Protein AF-A0A924B7E0-F1 (afdb_monomer_lite)

Secondary structure (DSSP, 8-state):
------------GGGSPP--SPP---HHHHTTTTT-EEEEHHHHTT--SS--EEEE--TT--SS-S---SS-------SSS-EEEEETTEEEEE------

Foldseek 3Di:
DDDPPPPDDDDDQVPADWDPDQDPDDPVCSVQQPPKTKGFVCVVVVNDPDTDIDIDDDPRHDPDDDDDDPPDDFDDWADADWDWDDDPPDIDTDGGGHGD

Structure (mmCIF, N/CA/C/O backbone):
data_AF-A0A924B7E0-F1
#
_entry.id   AF-A0A924B7E0-F1
#
loop_
_atom_site.group_PDB
_atom_site.id
_atom_site.type_symbol
_atom_site.label_atom_id
_atom_site.label_alt_id
_atom_site.label_comp_id
_atom_site.label_asym_id
_atom_site.label_entity_id
_atom_site.label_seq_id
_atom_site.pdbx_PDB_ins_code
_atom_site.Cartn_x
_atom_site.Cartn_y
_atom_site.Cartn_z
_atom_site.occupancy
_atom_site.B_iso_or_equiv
_atom_site.auth_seq_id
_atom_site.auth_comp_id
_atom_site.auth_asym_id
_atom_site.auth_atom_id
_atom_site.pdbx_PDB_model_num
ATOM 1 N N . MET A 1 1 ? -34.568 16.170 4.847 1.00 41.78 1 MET A N 1
ATOM 2 C CA . MET A 1 1 ? -33.840 15.197 4.003 1.00 41.78 1 MET A CA 1
ATOM 3 C C . MET A 1 1 ? -33.542 13.990 4.869 1.00 41.78 1 MET A C 1
ATOM 5 O O . MET A 1 1 ? -32.981 14.182 5.939 1.00 41.78 1 MET A O 1
ATOM 9 N N . GLN A 1 2 ? -34.005 12.798 4.491 1.00 35.00 2 GLN A N 1
ATOM 10 C CA . GLN A 1 2 ? -33.803 11.593 5.301 1.00 35.00 2 GLN A CA 1
ATOM 11 C C . GLN A 1 2 ? -32.343 11.148 5.198 1.00 35.00 2 GLN A C 1
ATOM 13 O O . GLN A 1 2 ? -31.857 10.857 4.108 1.00 35.00 2 GLN A O 1
ATOM 18 N N . GLY A 1 3 ? -31.644 11.129 6.332 1.00 42.66 3 GLY A N 1
ATOM 19 C CA . GLY A 1 3 ? -30.326 10.518 6.416 1.00 42.66 3 GLY A CA 1
ATOM 20 C C . GLY A 1 3 ? -30.483 9.007 6.326 1.00 42.66 3 GLY A C 1
ATOM 21 O O . GLY A 1 3 ? -31.047 8.398 7.232 1.00 42.66 3 GLY A O 1
ATOM 22 N N . HIS A 1 4 ? -29.990 8.404 5.245 1.00 45.94 4 HIS A N 1
ATOM 23 C CA . HIS A 1 4 ? -29.749 6.968 5.231 1.00 45.94 4 HIS A CA 1
ATOM 24 C C . HIS A 1 4 ? -28.609 6.683 6.211 1.00 45.94 4 HIS A C 1
ATOM 26 O O . HIS A 1 4 ? -27.440 6.917 5.908 1.00 45.94 4 HIS A O 1
ATOM 32 N N . GLU A 1 5 ? -28.960 6.196 7.399 1.00 53.03 5 GLU A N 1
ATOM 33 C CA . GLU A 1 5 ? -28.003 5.625 8.338 1.00 53.03 5 GLU A CA 1
ATOM 34 C C . GLU A 1 5 ? -27.508 4.296 7.753 1.00 53.03 5 GLU A C 1
ATOM 36 O O . GLU A 1 5 ? -28.065 3.222 7.990 1.00 53.03 5 GLU A O 1
ATOM 41 N N . THR A 1 6 ? -26.492 4.377 6.891 1.00 59.62 6 THR A N 1
ATOM 42 C CA . THR A 1 6 ? -25.860 3.204 6.289 1.00 59.62 6 THR A CA 1
ATOM 43 C C . THR A 1 6 ? -25.157 2.427 7.390 1.00 59.62 6 THR A C 1
ATOM 45 O O . THR A 1 6 ? -24.017 2.724 7.744 1.00 59.62 6 THR A O 1
ATOM 48 N N . LYS A 1 7 ? -25.854 1.434 7.950 1.00 63.25 7 LYS A N 1
ATOM 49 C CA . LYS A 1 7 ? -25.330 0.524 8.968 1.00 63.25 7 LYS A CA 1
ATOM 50 C C . LYS A 1 7 ? -24.070 -0.159 8.435 1.00 63.25 7 LYS A C 1
ATOM 52 O O . LYS A 1 7 ? -24.162 -1.137 7.688 1.00 63.25 7 LYS A O 1
ATOM 57 N N . LEU A 1 8 ? -22.906 0.370 8.819 1.00 73.88 8 LEU A N 1
ATOM 58 C CA . LEU A 1 8 ? -21.599 -0.148 8.425 1.00 73.88 8 LEU A CA 1
ATOM 59 C C . LEU A 1 8 ? -21.500 -1.599 8.889 1.00 73.88 8 LEU A C 1
ATOM 61 O O . LEU A 1 8 ? -21.361 -1.899 10.074 1.00 73.88 8 LEU A O 1
ATOM 65 N N . THR A 1 9 ? -21.653 -2.500 7.929 1.00 87.31 9 THR A N 1
ATOM 66 C CA . THR A 1 9 ? -21.643 -3.943 8.140 1.00 87.31 9 THR A CA 1
ATOM 67 C C . THR A 1 9 ? -20.278 -4.462 7.708 1.00 87.31 9 THR A C 1
ATOM 69 O O . THR A 1 9 ? -19.653 -3.891 6.813 1.00 87.31 9 THR A O 1
ATOM 72 N N . ALA A 1 10 ? -19.786 -5.527 8.341 1.00 91.00 10 ALA A N 1
ATOM 73 C CA . ALA A 1 10 ? -18.552 -6.162 7.900 1.00 91.00 10 ALA A CA 1
ATOM 74 C C . ALA A 1 10 ? -18.702 -6.636 6.442 1.00 91.00 10 ALA A C 1
ATOM 76 O O . ALA A 1 10 ? -19.657 -7.337 6.110 1.00 91.00 10 ALA A O 1
ATOM 77 N N . VAL A 1 11 ? -17.754 -6.254 5.586 1.00 92.25 11 VAL A N 1
ATOM 78 C CA . VAL A 1 11 ? -17.690 -6.672 4.180 1.00 92.25 11 VAL A CA 1
ATOM 79 C C . VAL A 1 11 ? -16.352 -7.333 3.887 1.00 92.25 11 VAL A C 1
ATOM 81 O O . VAL A 1 11 ? -15.332 -7.021 4.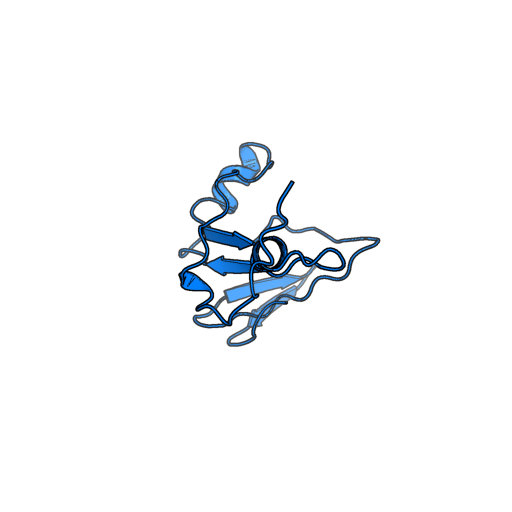504 1.00 92.25 11 VAL A O 1
ATOM 84 N N . GLN A 1 12 ? -16.342 -8.241 2.917 1.00 93.69 12 GLN A N 1
ATOM 85 C CA . GLN A 1 12 ? -15.107 -8.813 2.398 1.00 93.69 12 GLN A CA 1
ATOM 86 C C . GLN A 1 12 ? -14.348 -7.735 1.606 1.00 93.69 12 GLN A C 1
ATOM 88 O O . GLN A 1 12 ? -14.896 -7.151 0.673 1.00 93.69 12 GLN A O 1
ATOM 93 N N . ALA A 1 13 ? -13.085 -7.475 1.956 1.00 92.75 13 ALA A N 1
ATOM 94 C CA . ALA A 1 13 ? -12.312 -6.361 1.393 1.00 92.75 13 ALA A CA 1
ATOM 95 C C . ALA A 1 13 ? -12.126 -6.419 -0.140 1.00 92.75 13 ALA A C 1
ATOM 97 O O . ALA A 1 13 ? -11.963 -5.379 -0.775 1.00 92.75 13 ALA A O 1
ATOM 98 N N . SER A 1 14 ? -12.187 -7.610 -0.744 1.00 93.12 14 SER A N 1
ATOM 99 C CA . SER A 1 14 ? -12.159 -7.812 -2.202 1.00 93.12 14 SER A CA 1
ATOM 100 C C . SER A 1 14 ? -13.383 -7.252 -2.931 1.00 93.12 14 SER A C 1
ATOM 102 O O . SER A 1 14 ? -13.280 -6.942 -4.117 1.00 93.12 14 SER A O 1
ATOM 104 N N . ASN A 1 15 ? -14.515 -7.122 -2.230 1.00 94.31 15 ASN A N 1
ATOM 105 C CA . ASN A 1 15 ? -15.817 -6.744 -2.791 1.00 94.31 15 ASN A CA 1
ATOM 106 C C . ASN A 1 15 ? -16.035 -5.221 -2.776 1.00 94.31 15 ASN A C 1
ATOM 108 O O . ASN A 1 15 ? -17.063 -4.741 -3.242 1.00 94.31 15 ASN A O 1
ATOM 112 N N . ILE A 1 16 ? -15.085 -4.459 -2.225 1.00 93.56 16 ILE A N 1
ATOM 113 C CA . ILE A 1 16 ? -15.029 -3.004 -2.384 1.00 93.56 16 ILE A CA 1
ATOM 114 C C . ILE A 1 16 ? -14.406 -2.708 -3.750 1.00 93.56 16 ILE A C 1
ATOM 116 O O . ILE A 1 16 ? -13.390 -3.299 -4.120 1.00 93.56 16 ILE A O 1
ATOM 120 N N . GLU A 1 17 ? -15.011 -1.792 -4.503 1.00 95.00 17 GLU A N 1
ATOM 121 C CA . GLU A 1 17 ? -14.550 -1.458 -5.850 1.00 95.00 17 GLU A CA 1
ATOM 122 C C . GLU A 1 17 ? -13.119 -0.882 -5.859 1.00 95.00 17 GLU A C 1
ATOM 124 O O . GLU A 1 17 ? -12.747 -0.095 -4.976 1.00 95.00 17 GLU A O 1
ATOM 129 N N . PRO A 1 18 ? -12.285 -1.233 -6.856 1.00 94.50 18 PRO A N 1
ATOM 130 C CA . PRO A 1 18 ? -11.004 -0.580 -7.072 1.00 94.50 18 PRO A CA 1
ATOM 131 C C . PRO A 1 18 ? -11.142 0.929 -7.298 1.00 94.50 18 PRO A C 1
ATOM 133 O O . PRO A 1 18 ? -12.078 1.422 -7.927 1.00 94.50 18 PRO A O 1
ATOM 136 N N . ARG A 1 19 ? -10.139 1.685 -6.849 1.00 92.12 19 ARG A N 1
ATOM 137 C CA . ARG A 1 19 ? -10.028 3.120 -7.106 1.00 92.12 19 ARG A CA 1
ATOM 138 C C . ARG A 1 19 ? -9.932 3.369 -8.616 1.00 92.12 19 ARG A C 1
ATOM 140 O O . ARG A 1 19 ? -8.902 3.096 -9.225 1.00 92.12 19 ARG A O 1
ATOM 147 N N . ALA A 1 20 ? -10.967 3.977 -9.195 1.00 83.62 20 ALA A N 1
ATOM 148 C CA . ALA A 1 20 ? -11.017 4.312 -10.623 1.00 83.62 20 ALA A CA 1
ATOM 149 C C . ALA A 1 20 ? -9.957 5.347 -11.069 1.00 83.62 20 ALA A C 1
ATOM 151 O O . ALA A 1 20 ? -9.603 5.429 -12.245 1.00 83.62 20 ALA A O 1
ATOM 152 N N . GLN A 1 21 ? -9.446 6.159 -10.140 1.00 82.75 21 GLN A N 1
ATOM 153 C CA . GLN A 1 21 ? -8.436 7.182 -10.418 1.00 82.75 21 GLN A CA 1
ATOM 154 C C . GLN A 1 21 ? -7.044 6.556 -10.595 1.00 82.75 21 GLN A C 1
ATOM 156 O O . GLN A 1 21 ? -6.534 5.882 -9.697 1.00 82.75 21 GLN A O 1
ATOM 161 N N . LYS A 1 22 ? -6.398 6.849 -11.730 1.00 78.19 22 LYS A N 1
ATOM 162 C CA . LYS A 1 22 ? -4.996 6.487 -11.992 1.00 78.19 22 LYS A CA 1
ATOM 163 C C . LYS A 1 22 ? -4.037 7.222 -11.043 1.00 78.19 22 LYS A C 1
ATOM 165 O O . LYS A 1 22 ? -4.377 8.240 -10.447 1.00 78.19 22 LYS A O 1
ATOM 170 N N . SER A 1 23 ? -2.817 6.702 -10.919 1.00 79.44 23 SER A N 1
ATOM 171 C CA . SER A 1 23 ? -1.750 7.341 -10.138 1.00 79.44 23 SER A CA 1
ATOM 172 C C . SER A 1 23 ? -1.237 8.612 -10.830 1.00 79.44 23 SER A C 1
ATOM 174 O O . SER A 1 23 ? -0.952 8.577 -12.024 1.00 79.44 23 SER A O 1
ATOM 176 N N . ASN A 1 24 ? -1.019 9.694 -10.076 1.00 85.19 24 ASN A N 1
ATOM 177 C CA . ASN A 1 24 ? -0.559 10.998 -10.591 1.00 85.19 24 ASN A CA 1
ATOM 178 C C . ASN A 1 24 ? 0.962 11.060 -10.872 1.00 85.19 24 ASN A C 1
ATOM 180 O O . ASN A 1 24 ? 1.586 12.106 -10.696 1.00 85.19 24 ASN A O 1
ATOM 184 N N . TYR A 1 25 ? 1.591 9.947 -11.254 1.00 84.19 25 TYR A N 1
ATOM 185 C CA . TYR A 1 25 ? 3.023 9.941 -11.561 1.00 84.19 25 TYR A CA 1
ATOM 186 C C . TYR A 1 25 ? 3.300 10.463 -12.979 1.00 84.19 25 TYR A C 1
ATOM 188 O O . TYR A 1 25 ? 2.547 10.134 -13.898 1.00 84.19 25 TYR A O 1
ATOM 196 N N . PRO A 1 26 ? 4.419 11.184 -13.192 1.00 89.25 26 PRO A N 1
ATOM 197 C CA . PRO A 1 26 ? 4.964 11.432 -14.525 1.00 89.25 26 PRO A CA 1
ATOM 198 C C . PRO A 1 26 ? 5.144 10.135 -15.327 1.00 89.25 26 PRO A C 1
ATOM 200 O O . PRO A 1 26 ? 5.417 9.077 -14.755 1.00 89.25 26 PRO A O 1
ATOM 203 N N . GLU A 1 27 ? 5.056 10.218 -16.656 1.00 88.69 27 GLU A N 1
ATOM 204 C CA . GLU A 1 27 ? 5.061 9.052 -17.557 1.00 88.69 27 GLU A CA 1
ATOM 205 C C . GLU A 1 27 ? 6.260 8.108 -17.343 1.00 88.69 27 GLU A C 1
ATOM 207 O O . GLU A 1 27 ? 6.087 6.888 -17.292 1.00 88.69 27 GLU A O 1
ATOM 212 N N . LEU A 1 28 ? 7.451 8.677 -17.110 1.00 89.69 28 LEU A N 1
ATOM 213 C CA . LEU A 1 28 ? 8.697 7.955 -16.801 1.00 89.69 28 LEU A CA 1
ATOM 214 C C . LEU A 1 28 ? 8.568 6.982 -15.613 1.00 89.69 28 LEU A C 1
ATOM 216 O O . LEU A 1 28 ? 9.286 5.987 -15.537 1.00 89.69 28 LEU A O 1
ATOM 220 N N . PHE A 1 29 ? 7.647 7.257 -14.690 1.00 86.06 29 PHE A N 1
ATOM 221 C CA . PHE A 1 29 ? 7.386 6.457 -13.495 1.00 86.06 29 PHE A CA 1
ATOM 222 C C . PHE A 1 29 ? 6.057 5.693 -13.565 1.00 86.06 29 PHE A C 1
ATOM 224 O O . PHE A 1 29 ? 5.918 4.656 -12.917 1.00 86.06 29 PHE A O 1
ATOM 231 N N . ALA A 1 30 ? 5.098 6.149 -14.377 1.00 88.38 30 ALA A N 1
ATOM 232 C CA . ALA A 1 30 ? 3.768 5.552 -14.491 1.00 88.38 30 ALA A CA 1
ATOM 233 C C . ALA A 1 30 ? 3.800 4.060 -14.875 1.00 88.38 30 ALA A C 1
ATOM 235 O O . ALA A 1 30 ? 3.000 3.281 -14.356 1.00 88.38 30 ALA A O 1
ATOM 236 N N . LYS A 1 31 ? 4.754 3.638 -15.721 1.00 89.31 31 LYS A N 1
ATOM 237 C CA . LYS A 1 31 ? 4.939 2.221 -16.093 1.00 89.31 31 LYS A CA 1
ATOM 238 C C . LYS A 1 31 ? 5.310 1.335 -14.896 1.00 89.31 31 LYS A C 1
ATOM 240 O O . LYS A 1 31 ? 4.786 0.231 -14.790 1.00 89.31 31 LYS A O 1
ATOM 245 N N . ARG A 1 32 ? 6.148 1.826 -13.973 1.00 88.00 32 ARG A N 1
ATOM 246 C CA . ARG A 1 32 ? 6.640 1.063 -12.805 1.00 88.00 32 ARG A CA 1
ATOM 247 C C . ARG A 1 32 ? 5.518 0.686 -11.839 1.00 88.00 32 ARG A C 1
ATOM 249 O O . ARG A 1 32 ? 5.537 -0.399 -11.282 1.00 88.00 32 ARG A O 1
ATOM 256 N N . VAL A 1 33 ? 4.518 1.554 -11.684 1.00 87.81 33 VAL A N 1
ATOM 257 C CA . VAL A 1 33 ? 3.352 1.331 -10.806 1.00 87.81 33 VAL A CA 1
ATOM 258 C C . VAL A 1 33 ? 2.093 0.880 -11.567 1.00 87.81 33 VAL A C 1
ATOM 260 O O . VAL A 1 33 ? 0.983 0.949 -11.031 1.00 87.81 33 VAL A O 1
ATOM 263 N N . SER A 1 34 ? 2.236 0.490 -12.838 1.00 88.00 34 SER A N 1
ATOM 264 C CA . SER A 1 34 ? 1.113 0.074 -13.685 1.00 88.00 34 SER A CA 1
ATOM 265 C C . SER A 1 34 ? 0.589 -1.317 -13.302 1.00 88.00 34 SER A C 1
ATOM 267 O O . SER A 1 34 ? 1.271 -2.094 -12.640 1.00 88.00 34 SER A O 1
ATOM 269 N N . GLY A 1 35 ? -0.666 -1.619 -13.649 1.00 87.62 35 GLY A N 1
ATOM 270 C CA . GLY A 1 35 ? -1.313 -2.904 -13.336 1.00 87.62 35 GLY A CA 1
ATOM 271 C C . GLY A 1 35 ? -1.699 -3.122 -11.863 1.00 87.62 35 GLY A C 1
ATOM 272 O O . GLY A 1 35 ? -2.533 -3.977 -11.587 1.00 87.62 35 GLY A O 1
ATOM 273 N N . LYS A 1 36 ? -1.158 -2.336 -10.923 1.00 89.88 36 LYS A N 1
ATOM 274 C CA . LYS A 1 36 ? -1.541 -2.349 -9.504 1.00 89.88 36 LYS A CA 1
ATOM 275 C C . LYS A 1 36 ? -3.032 -2.047 -9.313 1.00 89.88 36 LYS A C 1
ATOM 277 O O . LYS A 1 36 ? -3.509 -0.993 -9.738 1.00 89.88 36 LYS A O 1
ATOM 282 N N . ILE A 1 37 ? -3.727 -2.905 -8.570 1.00 91.75 37 ILE A N 1
ATOM 283 C CA . ILE A 1 37 ? -5.114 -2.692 -8.136 1.00 91.75 37 ILE A CA 1
ATOM 284 C C . ILE A 1 37 ? -5.081 -2.152 -6.702 1.00 91.75 37 ILE A C 1
ATOM 286 O O . ILE A 1 37 ? -4.396 -2.706 -5.846 1.00 91.75 37 ILE A O 1
ATOM 290 N N . LYS A 1 38 ? -5.798 -1.058 -6.423 1.00 92.81 38 LYS A N 1
ATOM 291 C CA . LYS A 1 38 ? -5.873 -0.437 -5.089 1.00 92.81 38 LYS A CA 1
ATOM 292 C C . LYS A 1 38 ? -7.331 -0.174 -4.713 1.00 92.81 38 LYS A C 1
ATOM 294 O O . LYS A 1 38 ? -8.009 0.553 -5.429 1.00 92.81 38 LYS A O 1
ATOM 299 N N . ARG A 1 39 ? -7.792 -0.713 -3.583 1.00 94.38 39 ARG A N 1
ATOM 300 C CA . ARG A 1 39 ? -9.122 -0.478 -2.992 1.00 94.38 39 ARG A CA 1
ATOM 301 C C . ARG A 1 39 ? -8.969 0.377 -1.736 1.00 94.38 39 ARG A C 1
ATOM 303 O O . ARG A 1 39 ? -8.205 0.008 -0.845 1.00 94.38 39 ARG A O 1
ATOM 310 N N . GLN A 1 40 ? -9.668 1.509 -1.671 1.00 93.25 40 GLN A N 1
ATOM 311 C CA . GLN A 1 40 ? -9.577 2.455 -0.550 1.00 93.25 40 GLN A CA 1
ATOM 312 C C . GLN A 1 40 ? -10.609 2.073 0.517 1.00 93.25 40 GLN A C 1
ATOM 314 O O . GLN A 1 40 ? -11.726 2.584 0.543 1.00 93.25 40 GLN A O 1
ATOM 319 N N . LEU A 1 41 ? -10.240 1.112 1.368 1.00 94.12 41 LEU A N 1
ATOM 320 C CA . LEU A 1 41 ? -11.117 0.582 2.416 1.00 94.12 41 LEU A CA 1
ATOM 321 C C . LEU A 1 41 ? -11.488 1.673 3.432 1.00 94.12 41 LEU A C 1
ATOM 323 O O . LEU A 1 41 ? -12.623 1.714 3.895 1.00 94.12 41 LEU A O 1
ATOM 327 N N . GLY A 1 42 ? -10.552 2.580 3.739 1.00 92.56 42 GLY A N 1
ATOM 328 C CA . GLY A 1 42 ? -10.797 3.718 4.629 1.00 92.56 42 GLY A CA 1
ATOM 329 C C . GLY A 1 42 ? -11.952 4.603 4.155 1.00 92.56 42 GLY A C 1
ATOM 330 O O . GLY A 1 42 ? -12.861 4.876 4.935 1.00 92.56 42 GLY A O 1
ATOM 331 N N . ASP A 1 43 ? -11.967 4.966 2.869 1.00 91.75 43 ASP A N 1
ATOM 332 C CA . ASP A 1 43 ? -13.018 5.797 2.268 1.00 91.75 43 ASP A CA 1
ATOM 333 C C . ASP A 1 43 ? -14.398 5.129 2.367 1.00 91.75 43 ASP A C 1
ATOM 335 O O . ASP A 1 43 ? -15.379 5.789 2.703 1.00 91.75 43 ASP A O 1
ATOM 339 N N . TYR A 1 44 ? -14.471 3.811 2.128 1.00 91.06 44 TYR A N 1
ATOM 340 C CA . TYR A 1 44 ? -15.718 3.036 2.197 1.00 91.06 44 TYR A CA 1
ATOM 341 C C . TYR A 1 44 ? -16.369 3.081 3.591 1.00 91.06 44 TYR A C 1
ATOM 343 O O . TYR A 1 44 ? -17.591 3.149 3.703 1.00 91.06 44 TYR A O 1
ATOM 351 N N . PHE A 1 45 ? -15.557 3.086 4.652 1.00 91.31 45 PHE A N 1
ATOM 352 C CA . PHE A 1 45 ? -16.019 3.201 6.041 1.00 91.31 45 PHE A CA 1
ATOM 353 C C . PHE A 1 45 ? -16.017 4.645 6.580 1.00 91.31 45 PHE A C 1
ATOM 355 O O . PHE A 1 45 ? -16.301 4.852 7.759 1.00 91.31 45 PHE A O 1
ATOM 362 N N . GLY A 1 46 ? -15.692 5.651 5.757 1.00 92.25 46 GLY A N 1
ATOM 363 C CA . GLY A 1 46 ? -15.626 7.055 6.179 1.00 92.25 46 GLY A CA 1
ATOM 364 C C . GLY A 1 46 ? -14.489 7.377 7.161 1.00 92.25 46 GLY A C 1
ATOM 365 O O . GLY A 1 46 ? -14.607 8.314 7.952 1.00 92.25 46 GLY A O 1
ATOM 366 N N . ILE A 1 47 ? -13.391 6.613 7.149 1.00 93.19 47 ILE A N 1
ATOM 367 C CA . ILE A 1 47 ? -12.230 6.851 8.018 1.00 93.19 47 ILE A CA 1
ATOM 368 C C . ILE A 1 47 ? -11.472 8.093 7.532 1.00 93.19 47 ILE A C 1
ATOM 370 O O . ILE A 1 47 ? -10.966 8.131 6.416 1.00 93.19 47 ILE A O 1
ATOM 374 N N . THR A 1 48 ? -11.348 9.103 8.397 1.00 93.75 48 THR A N 1
ATOM 375 C CA . THR A 1 48 ? -10.722 10.400 8.063 1.00 93.75 48 THR A CA 1
ATOM 376 C C . THR A 1 48 ? -9.340 10.626 8.682 1.00 93.75 48 THR A C 1
ATOM 378 O O . THR A 1 48 ? -8.660 11.582 8.315 1.00 93.75 48 THR A O 1
ATOM 381 N N . LYS A 1 49 ? -8.911 9.781 9.632 1.00 94.56 49 LYS A N 1
ATOM 382 C CA . LYS A 1 49 ? -7.654 9.966 10.389 1.00 94.56 49 LYS A CA 1
ATOM 383 C C . LYS A 1 49 ? -6.433 9.299 9.745 1.00 94.56 49 LYS A C 1
ATOM 385 O O . LYS A 1 49 ? -5.324 9.793 9.905 1.00 94.56 49 LYS A O 1
ATOM 390 N N . PHE A 1 50 ? -6.640 8.185 9.049 1.00 92.75 50 PHE A N 1
ATOM 391 C CA . PHE A 1 50 ? -5.628 7.410 8.326 1.00 92.75 50 PHE A CA 1
ATOM 392 C C . PHE A 1 50 ? -6.312 6.652 7.179 1.00 92.75 50 PHE A C 1
ATOM 394 O O . PHE A 1 50 ? -7.531 6.475 7.198 1.00 92.75 50 PHE A O 1
ATOM 401 N N . GLY A 1 51 ? -5.555 6.244 6.159 1.00 91.69 51 GLY A N 1
ATOM 402 C CA . GLY A 1 51 ? -6.112 5.676 4.930 1.00 91.69 51 GLY A CA 1
ATOM 403 C C . GLY A 1 51 ? -5.810 4.191 4.762 1.00 91.69 51 GLY A C 1
ATOM 404 O O . GLY A 1 51 ? -4.733 3.855 4.279 1.00 91.69 51 GLY A O 1
ATOM 405 N N . VAL A 1 52 ? -6.794 3.330 5.040 1.00 94.69 52 VAL A N 1
ATOM 406 C CA . VAL A 1 52 ? -6.659 1.868 4.889 1.00 94.69 52 VAL A CA 1
ATOM 407 C C . VAL A 1 52 ? -6.837 1.426 3.443 1.00 94.69 52 VAL A C 1
ATOM 409 O O . VAL A 1 52 ? -7.795 1.830 2.779 1.00 94.69 52 VAL A O 1
ATOM 412 N N . ASN A 1 53 ? -5.927 0.586 2.940 1.00 93.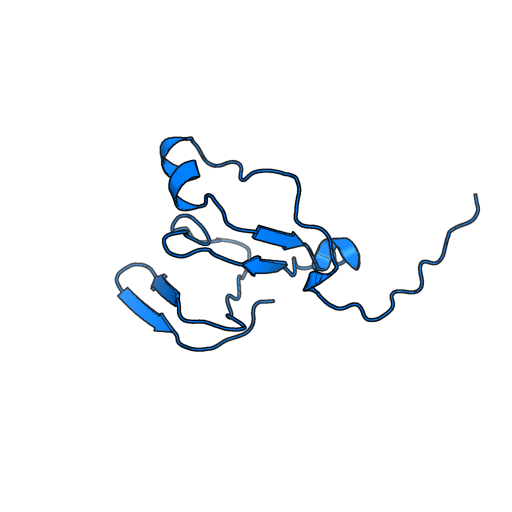88 53 ASN A N 1
ATOM 413 C CA . ASN A 1 53 ? -5.876 0.214 1.526 1.00 93.88 53 ASN A CA 1
ATOM 414 C C . ASN A 1 53 ? -5.524 -1.261 1.282 1.00 93.88 53 ASN A C 1
ATOM 416 O O . ASN A 1 53 ? -4.404 -1.683 1.559 1.00 93.88 53 ASN A O 1
ATOM 420 N N . LEU A 1 54 ? -6.411 -2.008 0.616 1.00 95.69 54 LEU A N 1
ATOM 421 C CA . LEU A 1 54 ? -6.050 -3.301 0.026 1.00 95.69 54 LEU A CA 1
ATOM 422 C C . LEU A 1 54 ? -5.404 -3.057 -1.342 1.00 95.69 54 LEU A C 1
ATOM 424 O O . LEU A 1 54 ? -6.019 -2.458 -2.227 1.00 95.69 54 LEU A O 1
ATOM 428 N N . THR A 1 55 ? -4.160 -3.504 -1.504 1.00 93.81 55 THR A N 1
ATOM 429 C CA . THR A 1 55 ? -3.369 -3.312 -2.725 1.00 93.81 55 THR A CA 1
ATOM 430 C C . THR A 1 55 ? -2.872 -4.653 -3.252 1.00 93.81 55 THR A C 1
ATOM 432 O O . THR A 1 55 ? -2.220 -5.396 -2.525 1.00 93.81 55 THR A O 1
ATOM 435 N N . GLU A 1 56 ? -3.137 -4.930 -4.526 1.00 93.50 56 GLU A N 1
ATOM 436 C CA . GLU A 1 56 ? -2.646 -6.103 -5.252 1.00 93.50 56 GLU A CA 1
ATOM 437 C C . GLU A 1 56 ? -1.630 -5.653 -6.309 1.00 93.50 56 GLU A C 1
ATOM 439 O O . GLU A 1 56 ? -1.856 -4.676 -7.033 1.00 93.50 56 GLU A O 1
ATOM 444 N N . LEU A 1 57 ? -0.504 -6.363 -6.393 1.00 93.06 57 LEU A N 1
ATOM 445 C CA . LEU A 1 57 ? 0.586 -6.085 -7.327 1.00 93.06 57 LEU A CA 1
ATOM 446 C C . LEU A 1 57 ? 0.769 -7.282 -8.267 1.00 93.06 57 LEU A C 1
ATOM 448 O O . LEU A 1 57 ? 1.067 -8.374 -7.779 1.00 93.06 57 LEU A O 1
ATOM 452 N N . PRO A 1 58 ? 0.633 -7.115 -9.595 1.00 92.62 58 PRO A N 1
ATOM 453 C CA . PRO A 1 58 ? 1.084 -8.138 -10.527 1.00 92.62 58 PRO A CA 1
ATOM 454 C C . PRO A 1 58 ? 2.624 -8.238 -10.512 1.00 92.62 58 PRO A C 1
ATOM 456 O O . PRO A 1 58 ? 3.302 -7.269 -10.152 1.00 92.62 58 PRO A O 1
ATOM 459 N N . PRO A 1 59 ? 3.208 -9.379 -10.928 1.00 91.38 59 PRO A N 1
ATOM 460 C CA . PRO A 1 59 ? 4.657 -9.536 -11.020 1.00 91.38 59 PRO A CA 1
ATOM 461 C C . PRO A 1 59 ? 5.319 -8.408 -11.824 1.00 91.38 59 PRO A C 1
ATOM 463 O O . PRO A 1 59 ? 4.898 -8.092 -12.935 1.00 91.38 59 PRO A O 1
ATOM 466 N N . GLY A 1 60 ? 6.363 -7.801 -11.254 1.00 89.94 60 GLY A N 1
ATOM 467 C CA . GLY A 1 60 ? 7.095 -6.684 -11.861 1.00 89.94 60 GLY A CA 1
ATOM 468 C C . GLY A 1 60 ? 6.515 -5.285 -11.604 1.00 89.94 60 GLY A C 1
ATOM 469 O O . GLY A 1 60 ? 7.176 -4.309 -11.952 1.00 89.94 60 GLY A O 1
ATOM 470 N N . ALA A 1 61 ? 5.338 -5.157 -10.978 1.00 90.69 61 ALA A N 1
ATOM 471 C CA . ALA A 1 61 ? 4.800 -3.860 -10.565 1.00 90.69 61 ALA A CA 1
ATOM 472 C C . ALA A 1 61 ? 5.330 -3.413 -9.193 1.00 90.69 61 ALA A C 1
ATOM 474 O O . ALA A 1 61 ? 5.474 -4.203 -8.260 1.00 90.69 61 ALA A O 1
ATOM 475 N N . GLU A 1 62 ? 5.555 -2.110 -9.049 1.00 90.69 62 GLU A N 1
ATOM 476 C CA . GLU A 1 62 ? 5.939 -1.458 -7.799 1.00 90.69 62 GLU A CA 1
ATOM 477 C C . GLU A 1 62 ? 4.717 -0.873 -7.070 1.00 90.69 62 GLU A C 1
ATOM 479 O O . GLU A 1 62 ? 3.798 -0.315 -7.680 1.00 90.69 62 GLU A O 1
ATOM 484 N N . SER A 1 63 ? 4.719 -0.935 -5.735 1.00 89.62 63 SER A N 1
ATOM 485 C CA . SER A 1 63 ? 3.699 -0.278 -4.906 1.00 89.62 63 SER A CA 1
ATOM 486 C C . SER A 1 63 ? 3.738 1.244 -5.048 1.00 89.62 63 SER A C 1
ATOM 488 O O . SER A 1 63 ? 2.690 1.891 -5.110 1.00 89.62 63 SER A O 1
ATOM 490 N N . THR A 1 64 ? 4.936 1.816 -5.119 1.00 88.69 64 THR A N 1
ATOM 491 C CA . THR A 1 64 ? 5.211 3.253 -5.132 1.00 88.69 64 THR A CA 1
ATOM 492 C C . THR A 1 64 ? 6.630 3.492 -5.643 1.00 88.69 64 THR A C 1
ATOM 494 O O . THR A 1 64 ? 7.476 2.603 -5.574 1.00 88.69 64 THR A O 1
ATOM 497 N N . ILE A 1 65 ? 6.915 4.705 -6.114 1.00 88.81 65 ILE A N 1
ATOM 498 C CA . ILE A 1 65 ? 8.300 5.141 -6.331 1.00 88.81 65 ILE A CA 1
ATOM 499 C C . ILE A 1 65 ? 8.947 5.397 -4.964 1.00 88.81 65 ILE A C 1
ATOM 501 O O . ILE A 1 65 ? 8.292 5.924 -4.065 1.00 88.81 65 ILE A O 1
ATOM 505 N N . LEU A 1 66 ? 10.226 5.038 -4.800 1.00 87.06 66 LEU A N 1
ATOM 506 C CA . LEU A 1 66 ? 10.970 5.242 -3.551 1.00 87.06 66 LEU A CA 1
ATOM 507 C C . LEU A 1 66 ? 10.860 6.702 -3.078 1.00 87.06 66 LEU A C 1
ATOM 509 O O . LEU A 1 66 ? 11.261 7.626 -3.785 1.00 87.06 66 LEU A O 1
ATOM 513 N N . HIS A 1 67 ? 10.318 6.893 -1.880 1.00 84.44 67 HIS A N 1
ATOM 514 C CA . HIS A 1 67 ? 10.062 8.199 -1.284 1.00 84.44 67 HIS A CA 1
ATOM 515 C C . HIS A 1 67 ? 10.111 8.100 0.249 1.00 84.44 67 HIS A C 1
ATOM 517 O O . HIS A 1 67 ? 10.339 7.028 0.806 1.00 84.44 67 HIS A O 1
ATOM 523 N N . ARG A 1 68 ? 9.925 9.233 0.931 1.00 84.44 68 ARG A N 1
ATOM 524 C CA . ARG A 1 68 ? 9.762 9.309 2.387 1.00 84.44 68 ARG A CA 1
ATOM 525 C C . ARG A 1 68 ? 8.678 10.326 2.722 1.00 84.44 68 ARG A C 1
ATOM 527 O O . ARG A 1 68 ? 8.621 11.381 2.086 1.00 84.44 68 ARG A O 1
ATOM 534 N N . HIS A 1 69 ? 7.881 10.051 3.744 1.00 83.00 69 HIS A N 1
ATOM 535 C CA . HIS A 1 69 ? 6.993 11.044 4.338 1.00 83.00 69 HIS A CA 1
ATOM 536 C C . HIS A 1 69 ? 7.736 11.833 5.427 1.00 83.00 69 HIS A C 1
ATOM 538 O O . HIS A 1 69 ? 8.608 11.305 6.111 1.00 83.00 69 HIS A O 1
ATOM 544 N N . SER A 1 70 ? 7.413 13.121 5.575 1.00 87.19 70 SER A N 1
ATOM 545 C CA . SER A 1 70 ? 7.971 14.001 6.621 1.00 87.19 70 SER A CA 1
ATOM 546 C C . SER A 1 70 ? 6.986 14.319 7.751 1.00 87.19 70 SER A C 1
ATOM 548 O O . SER A 1 70 ? 7.364 14.966 8.724 1.00 87.19 70 SER A O 1
ATOM 550 N N . LYS A 1 71 ? 5.715 13.923 7.597 1.00 89.50 71 LYS A N 1
ATOM 551 C CA . LYS A 1 71 ? 4.592 14.266 8.493 1.00 89.50 71 LYS A CA 1
ATOM 552 C C . LYS A 1 71 ? 3.557 13.147 8.666 1.00 89.50 71 LYS A C 1
ATOM 554 O O . LYS A 1 71 ? 2.555 13.354 9.338 1.00 89.50 71 LYS A O 1
ATOM 559 N N . GLN A 1 72 ? 3.742 12.018 7.991 1.00 88.56 72 GLN A N 1
ATOM 560 C CA . GLN A 1 72 ? 2.803 10.900 7.978 1.00 88.56 72 GLN A CA 1
ATOM 561 C C . GLN A 1 72 ? 3.598 9.630 8.233 1.00 88.56 72 GLN A C 1
ATOM 563 O O . GLN A 1 72 ? 4.684 9.470 7.676 1.00 88.56 72 GLN A O 1
ATOM 568 N N . GLU A 1 73 ? 3.056 8.758 9.066 1.00 92.69 73 GLU A N 1
ATOM 569 C CA . GLU A 1 73 ? 3.544 7.393 9.206 1.00 92.69 73 GLU A CA 1
ATOM 570 C C . GLU A 1 73 ? 2.884 6.525 8.126 1.00 92.69 73 GLU A C 1
ATOM 572 O O . GLU A 1 73 ? 1.754 6.789 7.709 1.00 92.69 73 GLU A O 1
ATOM 577 N N . GLU A 1 74 ? 3.599 5.510 7.652 1.00 88.75 74 GLU A N 1
ATOM 578 C CA . GLU A 1 74 ? 3.092 4.516 6.709 1.00 88.75 74 GLU A CA 1
ATOM 579 C C . GLU A 1 74 ? 3.522 3.138 7.205 1.00 88.75 74 GLU A C 1
ATOM 581 O O . GLU A 1 74 ? 4.686 2.929 7.554 1.00 88.75 74 GLU A O 1
ATOM 586 N N . PHE A 1 75 ? 2.583 2.195 7.228 1.00 88.81 75 PHE A N 1
ATOM 587 C CA . PHE A 1 75 ? 2.840 0.823 7.630 1.00 88.81 75 PHE A CA 1
ATOM 588 C C . PHE A 1 75 ? 2.421 -0.134 6.519 1.00 88.81 75 PHE A C 1
ATOM 590 O O . PHE A 1 75 ? 1.247 -0.457 6.329 1.00 88.81 75 PHE A O 1
ATOM 597 N N . ILE A 1 76 ? 3.418 -0.605 5.770 1.00 88.31 76 ILE A N 1
ATOM 598 C CA . ILE A 1 76 ? 3.219 -1.658 4.782 1.00 88.31 76 ILE A CA 1
ATOM 599 C C . ILE A 1 76 ? 3.371 -2.994 5.445 1.00 88.31 76 ILE A C 1
ATOM 601 O O . ILE A 1 76 ? 4.337 -3.284 6.152 1.00 88.31 76 ILE A O 1
ATOM 605 N N . TYR A 1 77 ? 2.413 -3.840 5.131 1.00 86.88 77 TYR A N 1
ATOM 606 C CA . TYR A 1 77 ? 2.350 -5.159 5.678 1.00 86.88 77 TYR A CA 1
ATOM 607 C C . TYR A 1 77 ? 1.560 -5.975 4.561 1.00 86.88 77 TYR A C 1
ATOM 609 O O . TYR A 1 77 ? 0.716 -5.414 3.869 1.00 86.88 77 TYR A O 1
ATOM 617 N N . ILE A 1 78 ? 1.887 -7.230 4.190 1.00 88.12 78 ILE A N 1
ATOM 618 C CA . ILE A 1 78 ? 1.484 -7.908 2.913 1.00 88.12 78 ILE A CA 1
ATOM 619 C C . ILE A 1 78 ? 0.812 -9.303 3.091 1.00 88.12 78 ILE A C 1
ATOM 621 O O . ILE A 1 78 ? 1.504 -10.274 3.395 1.00 88.12 78 ILE A O 1
ATOM 625 N N . LEU A 1 79 ? -0.507 -9.405 2.819 1.00 92.44 79 LEU A N 1
ATOM 626 C CA . LEU A 1 79 ? -1.416 -10.546 3.118 1.00 92.44 79 LEU A CA 1
ATOM 627 C C . LEU A 1 79 ? -1.064 -11.919 2.506 1.00 92.44 79 LEU A C 1
ATOM 629 O O . LEU A 1 79 ? -1.418 -12.949 3.076 1.00 92.44 79 LEU A O 1
ATOM 633 N N . SER A 1 80 ? -0.461 -11.948 1.318 1.00 92.00 80 SER A N 1
ATOM 634 C CA . SER A 1 80 ? -0.146 -13.181 0.582 1.00 92.00 80 SER A CA 1
ATOM 635 C C . SER A 1 80 ? 0.873 -12.911 -0.525 1.00 92.00 80 SER A C 1
ATOM 637 O O . SER A 1 80 ? 0.918 -11.801 -1.057 1.00 92.00 80 SER A O 1
ATOM 639 N N . GLY A 1 81 ? 1.618 -13.942 -0.931 1.00 91.38 81 GLY A N 1
ATOM 640 C CA . GLY A 1 81 ? 2.707 -13.823 -1.906 1.00 91.38 81 GLY A CA 1
ATOM 641 C C . GLY A 1 81 ? 4.015 -13.339 -1.271 1.00 91.38 81 GLY A C 1
ATOM 642 O O . GLY A 1 81 ? 4.115 -13.213 -0.054 1.00 91.38 81 GLY A O 1
ATOM 643 N N . SER A 1 82 ? 5.017 -13.064 -2.106 1.00 88.94 82 SER A N 1
ATOM 644 C CA . SER A 1 82 ? 6.339 -12.583 -1.682 1.00 88.94 82 SER A CA 1
ATOM 645 C C . SER A 1 82 ? 6.663 -11.266 -2.376 1.00 88.94 82 SER A C 1
ATOM 647 O O . SER A 1 82 ? 6.407 -11.118 -3.572 1.00 88.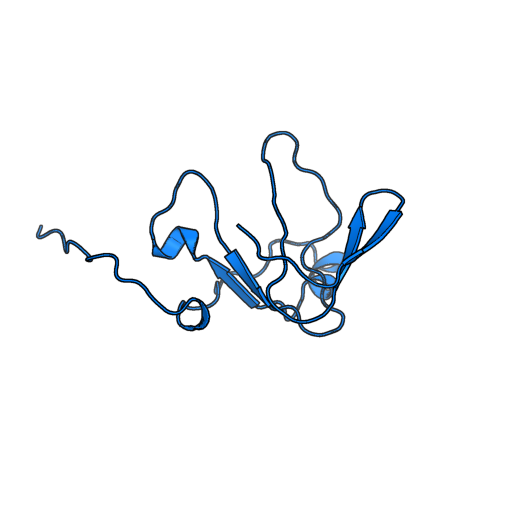94 82 SER A O 1
ATOM 649 N N . LEU A 1 83 ? 7.253 -10.318 -1.644 1.00 85.75 83 LEU A N 1
ATOM 650 C CA . LEU A 1 83 ? 7.651 -9.016 -2.178 1.00 85.75 83 LEU A CA 1
ATOM 651 C C . LEU A 1 83 ? 9.056 -8.624 -1.709 1.00 85.75 83 LEU A C 1
ATOM 653 O O . LEU A 1 83 ? 9.512 -8.971 -0.619 1.00 85.75 83 LEU A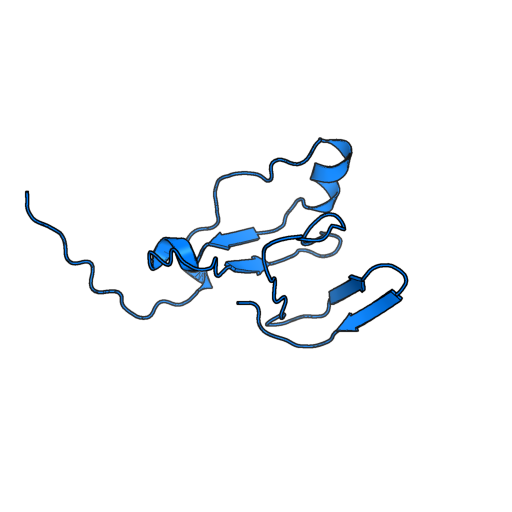 O 1
ATOM 657 N N . LEU A 1 84 ? 9.736 -7.860 -2.561 1.00 88.06 84 LEU A N 1
ATOM 658 C CA . LEU A 1 84 ? 11.027 -7.254 -2.268 1.00 88.06 84 LEU A CA 1
ATOM 659 C C . LEU A 1 84 ? 10.797 -5.817 -1.795 1.00 88.06 84 LEU A C 1
ATOM 661 O O . LEU A 1 84 ? 10.251 -5.003 -2.540 1.00 88.06 84 LEU A O 1
ATOM 665 N N . VAL A 1 85 ? 11.230 -5.493 -0.579 1.00 87.12 85 VAL A N 1
ATOM 666 C CA . VAL A 1 85 ? 11.130 -4.140 -0.029 1.00 87.12 85 VAL A CA 1
ATOM 667 C C . VAL A 1 85 ? 12.486 -3.450 -0.135 1.00 87.12 85 VAL A C 1
ATOM 669 O O . VAL A 1 85 ? 13.506 -3.949 0.338 1.00 87.12 85 VAL A O 1
ATOM 672 N N . ARG A 1 86 ? 12.499 -2.282 -0.782 1.00 82.69 86 ARG A N 1
ATOM 673 C CA . ARG A 1 86 ? 13.678 -1.423 -0.920 1.00 82.69 86 ARG A CA 1
ATOM 674 C C . ARG A 1 86 ? 13.564 -0.264 0.062 1.00 82.69 86 ARG A C 1
ATOM 676 O O . ARG A 1 86 ? 12.659 0.554 -0.083 1.00 82.69 86 ARG A O 1
ATOM 683 N N . ILE A 1 87 ? 14.494 -0.172 1.010 1.00 81.19 87 ILE A N 1
ATOM 684 C CA . ILE A 1 87 ? 14.534 0.900 2.011 1.00 81.19 87 ILE A CA 1
ATOM 685 C C . ILE A 1 87 ? 15.911 1.560 1.947 1.00 81.19 87 ILE A C 1
ATOM 687 O O . ILE A 1 87 ? 16.910 0.945 2.300 1.00 81.19 87 ILE A O 1
ATOM 691 N N . PHE A 1 88 ? 15.965 2.811 1.484 1.00 71.19 88 PHE A N 1
ATOM 692 C CA . PHE A 1 88 ? 17.204 3.578 1.285 1.00 71.19 88 PHE A CA 1
ATOM 693 C C . PHE A 1 88 ? 18.320 2.780 0.577 1.00 71.19 88 PHE A C 1
ATOM 695 O O . PHE A 1 88 ? 18.273 2.644 -0.647 1.00 71.19 88 PHE A O 1
ATOM 702 N N . TYR A 1 89 ? 19.304 2.283 1.331 1.00 58.84 89 TYR A N 1
ATOM 703 C CA . TYR A 1 89 ? 20.490 1.585 0.828 1.00 58.84 89 TYR A CA 1
ATOM 704 C C . TYR A 1 89 ? 20.366 0.054 0.832 1.00 58.84 89 TYR A C 1
ATOM 706 O O . TYR A 1 89 ? 21.145 -0.603 0.146 1.00 58.84 89 TYR A O 1
ATOM 714 N N . ASP A 1 90 ? 19.365 -0.504 1.520 1.00 54.94 90 ASP A N 1
ATOM 715 C CA . ASP A 1 90 ? 19.227 -1.943 1.741 1.00 54.94 90 ASP A CA 1
ATOM 716 C C . ASP A 1 90 ? 18.020 -2.554 1.010 1.00 54.94 90 ASP A C 1
ATOM 718 O O . ASP A 1 90 ? 16.992 -1.916 0.739 1.00 54.94 90 ASP A O 1
ATOM 722 N N . LEU A 1 91 ? 18.160 -3.840 0.689 1.00 59.03 91 LEU A N 1
ATOM 723 C CA . LEU A 1 91 ? 17.132 -4.681 0.085 1.00 59.03 91 LEU A CA 1
ATOM 724 C C . LEU A 1 91 ? 16.723 -5.761 1.084 1.00 59.03 91 LEU A C 1
ATOM 726 O O . LEU A 1 91 ? 17.508 -6.654 1.393 1.00 59.03 91 LEU A O 1
ATOM 730 N N . LEU A 1 92 ? 15.481 -5.691 1.560 1.00 59.94 92 LEU A N 1
ATOM 731 C CA . LEU A 1 92 ? 14.907 -6.665 2.481 1.00 59.94 92 LEU A CA 1
ATOM 732 C C . LEU A 1 92 ? 13.883 -7.536 1.751 1.00 59.94 92 LEU A C 1
ATOM 734 O O . LEU A 1 92 ? 12.920 -7.050 1.155 1.00 59.94 92 LEU A O 1
ATOM 738 N N . LEU A 1 93 ? 14.094 -8.848 1.814 1.00 54.62 93 LEU A N 1
ATOM 739 C CA . LEU A 1 93 ? 13.140 -9.853 1.355 1.00 54.62 93 LEU A CA 1
ATOM 740 C C . LEU A 1 93 ? 12.140 -10.111 2.488 1.00 54.62 93 LEU A C 1
ATOM 742 O O . LEU A 1 93 ? 12.521 -10.640 3.530 1.00 54.62 93 LEU A O 1
ATOM 746 N N . LEU A 1 94 ? 10.874 -9.723 2.300 1.00 52.16 94 LEU A N 1
ATOM 747 C CA . LEU A 1 94 ? 9.815 -9.921 3.293 1.00 52.16 94 LEU A CA 1
ATOM 748 C C . LEU A 1 94 ? 8.792 -10.938 2.770 1.00 52.16 94 LEU A C 1
ATOM 750 O O . LEU A 1 94 ? 8.246 -10.780 1.678 1.00 52.16 94 LEU A O 1
ATOM 754 N N . ASN A 1 95 ? 8.531 -11.981 3.565 1.00 38.41 95 ASN A N 1
ATOM 755 C CA . ASN A 1 95 ? 7.699 -13.127 3.168 1.00 38.41 95 ASN A CA 1
ATOM 756 C C . ASN A 1 95 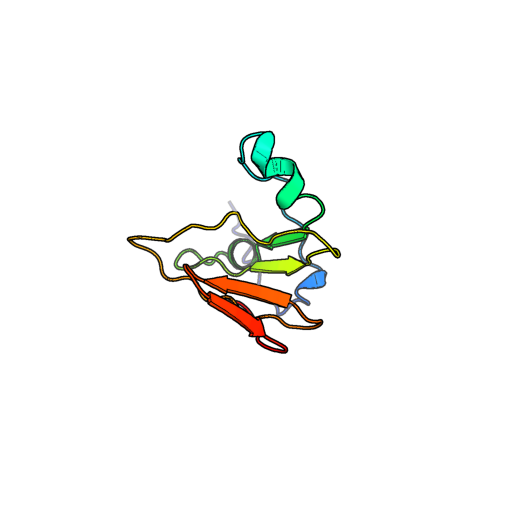? 6.314 -13.206 3.838 1.00 38.41 95 ASN A C 1
ATOM 758 O O . ASN A 1 95 ? 5.568 -14.129 3.532 1.00 38.41 95 ASN A O 1
ATOM 762 N N . LEU A 1 96 ? 5.951 -12.283 4.734 1.00 33.09 96 LEU A N 1
ATOM 763 C CA . LEU A 1 96 ? 4.572 -12.121 5.223 1.00 33.09 96 LEU A CA 1
ATOM 764 C C . LEU A 1 96 ? 4.443 -10.846 6.032 1.00 33.09 96 LEU A C 1
ATOM 766 O O . LEU A 1 96 ? 5.338 -10.602 6.832 1.00 33.09 96 LEU A O 1
ATOM 770 N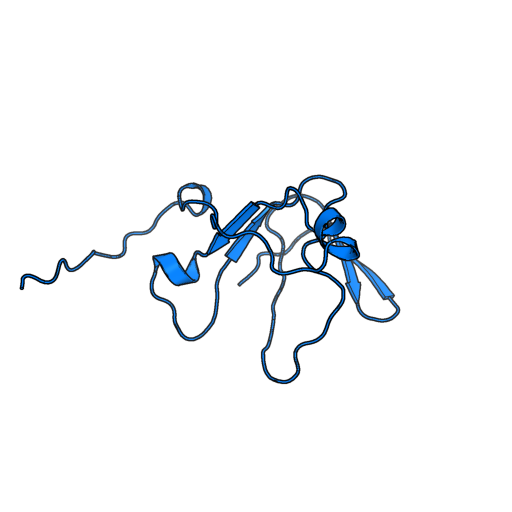 N . VAL A 1 97 ? 3.313 -10.134 5.901 1.00 33.47 97 VAL A N 1
ATOM 771 C CA . VAL A 1 97 ? 2.863 -9.061 6.810 1.00 33.47 97 VAL A CA 1
ATOM 772 C C . VAL A 1 97 ? 1.318 -8.726 6.529 1.00 33.47 97 VAL A C 1
ATOM 774 O O . VAL A 1 97 ? 0.699 -9.569 5.903 1.00 33.47 97 VAL A O 1
ATOM 777 N N . ILE A 1 98 ? 0.624 -7.609 6.912 1.00 33.97 98 ILE A N 1
ATOM 778 C CA . ILE A 1 98 ? -0.814 -7.189 6.557 1.00 33.97 98 ILE A CA 1
ATOM 779 C C . ILE A 1 98 ? -1.168 -5.632 6.668 1.00 33.97 98 ILE A C 1
ATOM 781 O O . ILE A 1 98 ? -1.371 -5.167 7.788 1.00 33.97 98 ILE A O 1
ATOM 785 N N . ALA A 1 99 ? -1.215 -4.792 5.595 1.00 31.89 99 ALA A N 1
ATOM 786 C CA . ALA A 1 99 ? -1.126 -3.288 5.634 1.00 31.89 99 ALA A CA 1
ATOM 787 C C . ALA A 1 99 ? -2.342 -2.540 6.218 1.00 31.89 99 ALA A C 1
ATOM 789 O O . ALA A 1 99 ? -3.484 -2.908 5.934 1.00 31.89 99 ALA A O 1
ATOM 790 N N . ILE A 1 100 ? -2.079 -1.440 6.944 1.00 38.56 100 ILE A N 1
ATOM 791 C CA . ILE A 1 100 ? -3.082 -0.572 7.598 1.00 38.56 100 ILE A CA 1
ATOM 792 C C . ILE A 1 100 ? -2.963 0.861 7.078 1.00 38.56 100 ILE A C 1
ATOM 794 O O . ILE A 1 100 ? -1.830 1.384 7.056 1.00 38.56 100 ILE A O 1
#

Sequence (100 aa):
MQGHETKLTAVQASNIEPRAQKSNYPELFAKRVSGKIKRQLGDYFGITKFGVNLTELPPGAESTILHRHSKQEEFIYILSGSLLVRIFYDLLLLNLVIAI

pLDDT: mean 81.27, std 17.8, range [31.89, 95.69]

Radius of gyration: 15.81 Å; chains: 1; bounding box: 54×29×28 Å